Protein AF-A0A7S2V3N2-F1 (afdb_monomer)

Radius of gyration: 35.24 Å; Cα contacts (8 Å, |Δi|>4): 39; chains: 1; bounding box: 103×54×76 Å

Solvent-accessible surface area (backbone atoms only — not comparable to full-atom values): 9174 Å² total; per-residue (Å²): 133,93,78,93,72,85,86,79,82,86,85,88,82,82,86,80,68,91,71,75,72,84,74,74,82,79,69,74,92,69,84,70,68,70,70,63,56,54,58,57,51,40,51,52,29,48,52,48,19,52,49,29,26,74,74,62,32,74,87,28,71,65,13,47,55,30,42,52,52,28,51,53,51,55,55,73,69,56,63,62,91,75,53,73,58,74,83,75,65,60,81,56,70,64,66,54,49,53,51,52,51,53,52,50,54,51,52,49,54,54,57,63,72,53,47,61,67,60,54,50,50,54,52,53,50,51,54,50,51,52,53,51,50,54,53,48,54,53,49,55,52,53,51,52,61,62,73,77,111

Structure (mmCIF, N/CA/C/O backbone):
data_AF-A0A7S2V3N2-F1
#
_entry.id   AF-A0A7S2V3N2-F1
#
loop_
_atom_site.group_PDB
_atom_site.id
_atom_site.type_symbol
_atom_site.label_atom_id
_atom_site.label_alt_id
_atom_site.label_comp_id
_atom_site.label_asym_id
_atom_site.label_entity_id
_atom_site.label_seq_id
_atom_site.pdbx_PDB_ins_code
_atom_site.Cartn_x
_atom_site.Cartn_y
_atom_site.Cartn_z
_atom_site.occupancy
_atom_site.B_iso_or_equiv
_atom_site.auth_seq_id
_atom_site.auth_comp_id
_atom_site.auth_asym_id
_atom_site.auth_atom_id
_atom_site.pdbx_PDB_model_num
ATOM 1 N N . MET A 1 1 ? 70.187 37.468 21.188 1.00 43.81 1 MET A N 1
ATOM 2 C CA . MET A 1 1 ? 69.77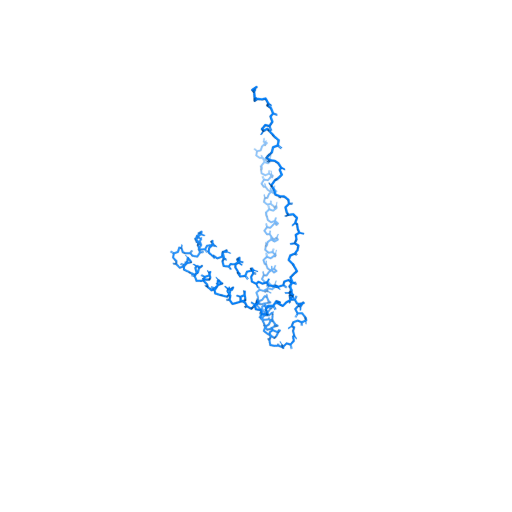9 36.050 21.111 1.00 43.81 1 MET A CA 1
ATOM 3 C C . MET A 1 1 ? 68.259 35.983 21.045 1.00 43.81 1 MET A C 1
ATOM 5 O O . MET A 1 1 ? 67.597 36.407 21.978 1.00 43.81 1 MET A O 1
ATOM 9 N N . VAL A 1 2 ? 67.767 35.577 19.869 1.00 53.38 2 VAL A N 1
ATOM 10 C CA . VAL A 1 2 ? 66.460 34.978 19.529 1.00 53.38 2 VAL A CA 1
ATOM 11 C C . VAL A 1 2 ? 65.234 35.494 20.299 1.00 53.38 2 VAL A C 1
ATOM 13 O O . VAL A 1 2 ? 64.752 34.866 21.233 1.00 53.38 2 VAL A O 1
ATOM 16 N N . SER A 1 3 ? 64.694 36.631 19.854 1.00 45.16 3 SER A N 1
ATOM 17 C CA . SER A 1 3 ? 63.414 37.171 20.320 1.00 45.16 3 SER A CA 1
ATOM 18 C C . SER A 1 3 ? 62.437 37.268 19.142 1.00 45.16 3 SER A C 1
ATOM 20 O O . SER A 1 3 ? 62.705 37.962 18.167 1.00 45.16 3 SER A O 1
ATOM 22 N N . ARG A 1 4 ? 61.300 36.568 19.260 1.00 55.19 4 ARG A N 1
ATOM 23 C CA . ARG A 1 4 ? 59.975 36.967 18.734 1.00 55.19 4 ARG A CA 1
ATOM 24 C C . ARG A 1 4 ? 59.707 37.027 17.215 1.00 55.19 4 ARG A C 1
ATOM 26 O O . ARG A 1 4 ? 58.761 37.697 16.824 1.00 55.19 4 ARG A O 1
ATOM 33 N N . VAL A 1 5 ? 60.420 36.288 16.360 1.00 51.47 5 VAL A N 1
ATOM 34 C CA . VAL A 1 5 ? 60.139 36.294 1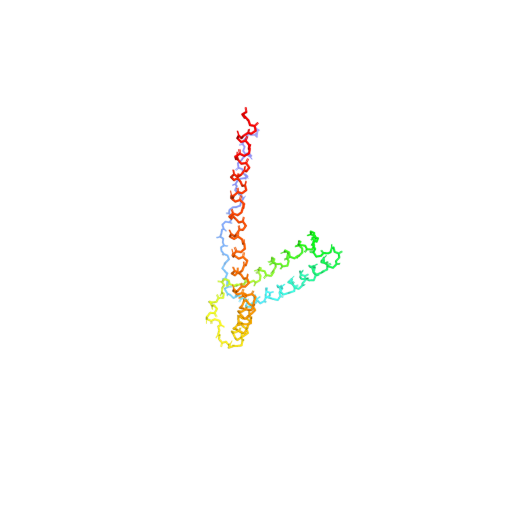4.895 1.00 51.47 5 VAL A CA 1
ATOM 35 C C . VAL A 1 5 ? 59.447 35.018 14.372 1.00 51.47 5 VAL A C 1
ATOM 37 O O . VAL A 1 5 ? 58.970 34.990 13.245 1.00 51.47 5 VAL A O 1
ATOM 40 N N . ILE A 1 6 ? 59.285 33.970 15.186 1.00 54.25 6 ILE A N 1
ATOM 41 C CA . ILE A 1 6 ? 58.818 32.654 14.688 1.00 54.25 6 ILE A CA 1
ATOM 42 C C . ILE A 1 6 ? 57.277 32.489 14.706 1.00 54.25 6 ILE A C 1
ATOM 44 O O . ILE A 1 6 ? 56.761 31.482 14.241 1.00 54.25 6 ILE A O 1
ATOM 48 N N . ILE A 1 7 ? 56.499 33.475 15.170 1.00 55.62 7 ILE A N 1
ATOM 49 C CA . ILE A 1 7 ? 55.031 33.318 15.317 1.00 55.62 7 ILE A CA 1
ATOM 50 C C . ILE A 1 7 ? 54.218 33.816 14.095 1.00 55.62 7 ILE A C 1
ATOM 52 O O . ILE A 1 7 ? 53.001 33.699 14.082 1.00 55.62 7 ILE A O 1
ATOM 56 N N . LEU A 1 8 ? 54.836 34.310 13.014 1.00 52.03 8 LEU A N 1
ATOM 57 C CA . LEU A 1 8 ? 54.084 34.942 11.906 1.00 52.03 8 LEU A CA 1
ATOM 58 C C . LEU A 1 8 ? 54.290 34.329 10.511 1.00 52.03 8 LEU A C 1
ATOM 60 O O . LEU A 1 8 ? 54.055 35.000 9.512 1.00 52.03 8 LEU A O 1
ATOM 64 N N . PHE A 1 9 ? 54.679 33.055 10.413 1.00 50.50 9 PHE A N 1
ATOM 65 C CA . PHE A 1 9 ? 54.873 32.380 9.115 1.00 50.50 9 PHE A CA 1
ATOM 66 C C . PHE A 1 9 ? 54.070 31.080 8.939 1.00 50.50 9 PHE A C 1
ATOM 68 O O . PHE A 1 9 ? 54.478 30.188 8.204 1.00 50.50 9 PHE A O 1
ATOM 75 N N . SER A 1 10 ? 52.908 30.963 9.587 1.00 54.00 10 SER A N 1
ATOM 76 C CA . SER A 1 10 ? 52.023 29.789 9.463 1.00 54.00 10 SER A CA 1
ATOM 77 C C . SER A 1 10 ? 50.598 30.101 8.980 1.00 54.00 10 SER A C 1
ATOM 79 O O . SER A 1 10 ? 49.725 29.247 9.083 1.00 54.00 10 SER A O 1
ATOM 81 N N . LEU A 1 11 ? 50.348 31.284 8.400 1.00 57.28 11 LEU A N 1
ATOM 82 C CA . LEU A 1 11 ? 49.008 31.696 7.932 1.00 57.28 11 LEU A CA 1
ATOM 83 C C . LEU A 1 11 ? 48.906 32.077 6.440 1.00 57.28 11 LEU A C 1
ATOM 85 O O . LEU A 1 11 ? 47.889 32.618 6.023 1.00 57.28 11 LEU A O 1
ATOM 89 N N . LEU A 1 12 ? 49.901 31.757 5.601 1.00 56.12 12 LEU A N 1
ATOM 90 C CA . LEU A 1 12 ? 49.797 31.920 4.137 1.00 56.12 12 LEU A CA 1
ATOM 91 C C . LEU A 1 12 ? 50.209 30.652 3.375 1.00 56.12 12 LEU A C 1
ATOM 93 O O . LEU A 1 12 ? 51.177 30.625 2.624 1.00 56.12 12 LEU A O 1
ATOM 97 N N . SER A 1 13 ? 49.445 29.585 3.571 1.00 58.66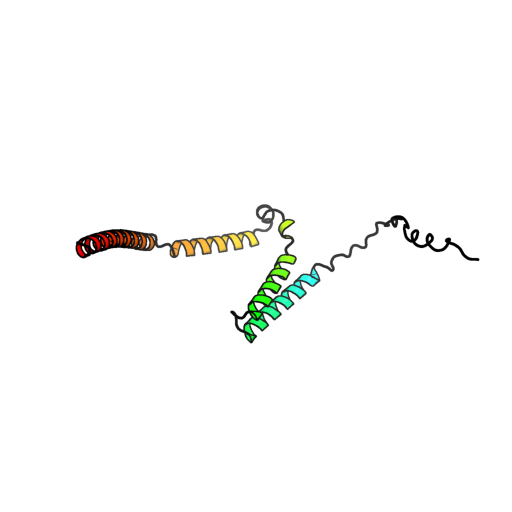 13 SER A N 1
ATOM 98 C CA . SER A 1 13 ? 49.421 28.395 2.716 1.00 58.66 13 SER A CA 1
ATOM 99 C C . SER A 1 13 ? 48.033 27.791 2.941 1.00 58.66 13 SER A C 1
ATOM 101 O O . SER A 1 13 ? 47.766 27.308 4.028 1.00 58.66 13 SER A O 1
ATOM 103 N N . THR A 1 14 ? 47.023 27.928 2.086 1.00 58.00 14 THR A N 1
ATOM 104 C CA . THR A 1 14 ? 46.986 27.872 0.627 1.00 58.00 14 THR A CA 1
ATOM 105 C C . THR A 1 14 ? 45.764 28.647 0.108 1.00 58.00 14 THR A C 1
ATOM 107 O O . THR A 1 14 ? 44.644 28.151 0.171 1.00 58.00 14 THR A O 1
ATOM 110 N N . CYS A 1 15 ? 45.967 29.824 -0.483 1.00 48.41 15 CYS A N 1
ATOM 111 C CA . CYS A 1 15 ? 45.021 30.402 -1.443 1.00 48.41 15 CYS A CA 1
ATOM 112 C C . CYS A 1 15 ? 45.694 30.410 -2.817 1.00 48.41 15 CYS A C 1
ATOM 114 O O . CYS A 1 15 ? 46.147 31.441 -3.302 1.00 48.41 15 CYS A O 1
ATOM 116 N N . LYS A 1 16 ? 45.789 29.231 -3.440 1.00 54.59 16 LYS A N 1
ATOM 117 C CA . LYS A 1 16 ? 45.721 29.143 -4.902 1.00 54.59 16 LYS A CA 1
ATOM 118 C C . LYS A 1 16 ? 44.230 29.007 -5.192 1.00 54.59 16 LYS A C 1
ATOM 120 O O . LYS A 1 16 ? 43.657 27.943 -5.017 1.00 54.59 16 LYS A O 1
ATOM 125 N N . ALA A 1 17 ? 43.527 30.131 -5.252 1.00 54.62 17 ALA A N 1
ATOM 126 C CA . ALA A 1 17 ? 43.238 30.769 -6.527 1.00 54.62 17 ALA A CA 1
ATOM 127 C C . ALA A 1 17 ? 42.632 29.740 -7.484 1.00 54.62 17 ALA A C 1
ATOM 129 O O . ALA A 1 17 ? 43.330 28.935 -8.095 1.00 54.62 17 ALA A O 1
ATOM 130 N N . PHE A 1 18 ? 41.307 29.798 -7.520 1.00 58.84 18 PHE A N 1
ATOM 131 C CA . PHE A 1 18 ? 40.394 29.363 -8.563 1.00 58.84 18 PHE A CA 1
ATOM 132 C C . PHE A 1 18 ? 40.996 29.634 -9.959 1.00 58.84 18 PHE A C 1
ATOM 134 O O . PHE A 1 18 ? 40.723 30.645 -10.597 1.00 58.84 18 PHE A O 1
ATOM 141 N N . LEU A 1 19 ? 41.875 28.755 -10.428 1.00 52.91 19 LEU A N 1
ATOM 142 C CA . LEU A 1 19 ? 42.188 28.626 -11.841 1.00 52.91 19 LEU A CA 1
ATOM 143 C C . LEU A 1 19 ? 41.188 27.606 -12.353 1.00 52.91 19 LEU A C 1
ATOM 145 O O . LEU A 1 19 ? 41.341 26.406 -12.131 1.00 52.91 19 LEU A O 1
ATOM 149 N N . ALA A 1 20 ? 40.117 28.113 -12.960 1.00 57.47 20 ALA A N 1
ATOM 150 C CA . ALA A 1 20 ? 39.221 27.296 -13.752 1.00 57.47 20 ALA A CA 1
ATOM 151 C C . ALA A 1 20 ? 40.081 26.480 -14.731 1.00 57.47 20 ALA A C 1
ATOM 153 O O . ALA A 1 20 ? 40.825 27.087 -15.509 1.00 57.47 20 ALA A O 1
ATOM 154 N N . PRO A 1 21 ? 40.026 25.137 -14.726 1.00 55.91 21 PRO A N 1
ATOM 155 C CA . PRO A 1 21 ? 40.474 24.431 -15.905 1.00 55.91 21 PRO A CA 1
ATOM 156 C C . PRO A 1 21 ? 39.569 24.915 -17.036 1.00 55.91 21 PRO A C 1
ATOM 158 O O . PRO A 1 21 ? 38.347 24.968 -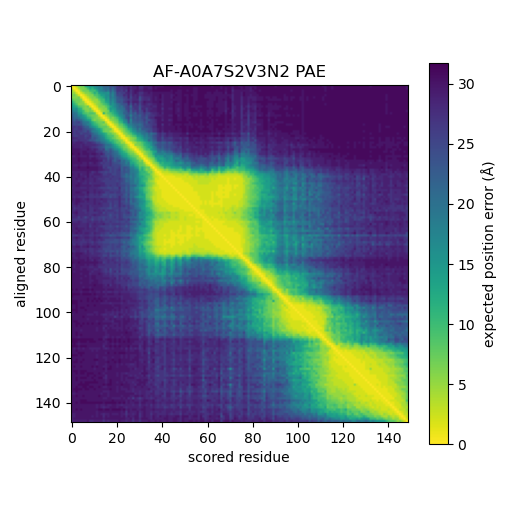16.893 1.00 55.91 21 PRO A O 1
ATOM 161 N N . HIS A 1 22 ? 40.162 25.332 -18.147 1.00 55.59 22 HIS A N 1
ATOM 162 C CA . HIS A 1 22 ? 39.439 25.478 -19.398 1.00 55.59 22 HIS A CA 1
ATOM 163 C C . HIS A 1 22 ? 38.906 24.081 -19.729 1.00 55.59 22 HIS A C 1
ATOM 165 O O . HIS A 1 22 ? 39.640 23.227 -20.220 1.00 55.59 22 HIS A O 1
ATOM 171 N N . ILE A 1 23 ? 37.666 23.811 -19.323 1.00 57.03 23 ILE A N 1
ATOM 172 C CA . ILE A 1 23 ? 36.968 22.568 -19.617 1.00 57.03 23 ILE A CA 1
ATOM 173 C C . ILE A 1 23 ? 36.669 22.629 -21.109 1.00 57.03 23 ILE A C 1
ATOM 175 O O . ILE A 1 23 ? 35.718 23.269 -21.555 1.00 57.03 23 ILE A O 1
ATOM 179 N N . ASP A 1 24 ? 37.556 22.016 -21.881 1.00 48.56 24 ASP A N 1
ATOM 180 C CA . ASP A 1 24 ? 37.356 21.737 -23.290 1.00 48.56 24 ASP A CA 1
ATOM 181 C C . ASP A 1 24 ? 36.140 20.801 -23.390 1.00 48.56 24 ASP A C 1
ATOM 183 O O . ASP A 1 24 ? 36.165 19.657 -22.936 1.00 48.56 24 ASP A O 1
ATOM 187 N N . TRP A 1 25 ? 35.018 21.326 -23.884 1.00 55.50 25 TRP A N 1
ATOM 188 C CA . TRP A 1 25 ? 33.676 20.737 -23.781 1.00 55.50 25 TRP A CA 1
ATOM 189 C C . TRP A 1 25 ? 33.454 19.473 -24.628 1.00 55.50 25 TRP A C 1
ATOM 191 O O . TRP A 1 25 ? 32.314 19.078 -24.875 1.00 55.50 25 TRP A O 1
ATOM 201 N N . LYS A 1 26 ? 34.508 18.771 -25.052 1.00 54.25 26 LYS A N 1
ATOM 202 C CA . LYS A 1 26 ? 34.370 17.433 -25.639 1.00 54.25 26 LYS A CA 1
ATOM 203 C C . LYS A 1 26 ? 34.104 16.407 -24.538 1.00 54.25 26 LYS A C 1
ATOM 205 O O . LYS A 1 26 ? 34.927 15.546 -24.248 1.00 54.25 26 LYS A O 1
ATOM 210 N N . ILE A 1 27 ? 32.921 16.505 -23.940 1.00 58.69 27 ILE A N 1
ATOM 211 C CA . ILE A 1 27 ? 32.346 15.485 -23.071 1.00 58.69 27 ILE A CA 1
ATOM 212 C C . ILE A 1 27 ? 32.167 14.228 -23.938 1.00 58.69 27 ILE A C 1
ATOM 214 O O . ILE A 1 27 ? 31.406 14.276 -24.913 1.00 58.69 27 ILE A O 1
ATOM 218 N N . PRO A 1 28 ? 32.843 13.101 -23.649 1.00 55.41 28 PRO A N 1
ATOM 219 C CA . PRO A 1 28 ? 32.491 11.846 -24.288 1.00 55.41 28 PRO A CA 1
ATOM 220 C C . PRO A 1 28 ? 31.047 11.526 -23.891 1.00 55.41 28 PRO A C 1
ATOM 222 O O . PRO A 1 28 ? 30.722 11.420 -22.709 1.00 55.41 28 PRO A O 1
ATOM 225 N N . ARG A 1 29 ? 30.157 11.415 -24.885 1.00 55.94 29 ARG A N 1
ATOM 226 C CA . ARG A 1 29 ? 28.799 10.896 -24.691 1.00 55.94 29 ARG A CA 1
ATOM 227 C C . ARG A 1 29 ? 28.922 9.483 -24.127 1.00 55.94 29 ARG A C 1
ATOM 229 O O . ARG A 1 29 ? 29.191 8.544 -24.867 1.00 55.94 29 ARG A O 1
ATOM 236 N N . GLY A 1 30 ? 28.780 9.360 -22.815 1.00 55.03 30 GLY A N 1
ATOM 237 C CA . GLY A 1 30 ? 29.038 8.108 -22.119 1.00 55.03 30 GLY A CA 1
ATOM 238 C C . GLY A 1 30 ? 28.579 8.106 -20.668 1.00 55.03 30 GLY A C 1
ATOM 239 O O . GLY A 1 30 ? 29.219 7.467 -19.849 1.00 55.03 30 GLY A O 1
ATOM 240 N N . CYS A 1 31 ? 27.472 8.775 -20.339 1.00 51.06 31 CYS A N 1
ATOM 241 C CA . CYS A 1 31 ? 26.734 8.495 -19.101 1.00 51.06 31 CYS A CA 1
ATOM 242 C C . CYS A 1 31 ? 25.464 7.694 -19.411 1.00 51.06 31 CYS A C 1
ATOM 244 O O . CYS A 1 31 ? 24.364 8.063 -19.022 1.00 51.06 31 CYS A O 1
ATOM 246 N N . SER A 1 32 ? 25.618 6.574 -20.119 1.00 50.41 32 SER A N 1
ATOM 247 C CA . SER A 1 32 ? 24.594 5.518 -20.156 1.00 50.41 32 SER A CA 1
ATOM 248 C C . SER A 1 32 ? 24.796 4.492 -19.029 1.00 50.41 32 SER A C 1
ATOM 250 O O . SER A 1 32 ? 23.993 3.579 -18.876 1.00 50.41 32 SER A O 1
ATOM 252 N N . PHE A 1 33 ? 25.858 4.638 -18.225 1.00 50.38 33 PHE A N 1
ATOM 253 C CA . PHE A 1 33 ? 26.276 3.648 -17.225 1.0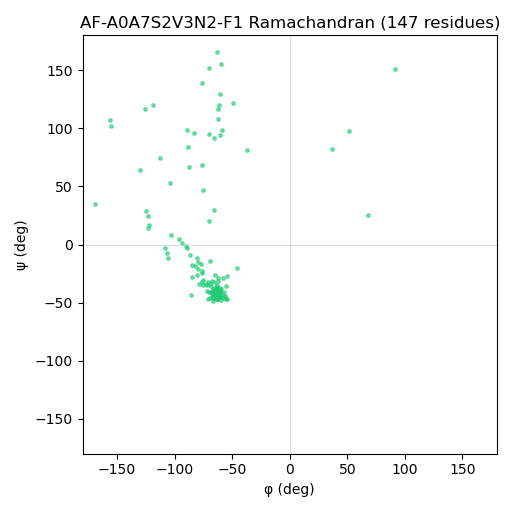0 50.38 33 PHE A CA 1
ATOM 254 C C . PHE A 1 33 ? 25.426 3.648 -15.942 1.00 50.38 33 PHE A C 1
ATOM 256 O O . PHE A 1 33 ? 25.437 2.675 -15.199 1.00 50.38 33 PHE A O 1
ATOM 263 N N . LEU A 1 34 ? 24.656 4.710 -15.687 1.00 52.50 34 LEU A N 1
ATOM 264 C CA . LEU A 1 34 ? 23.851 4.834 -14.464 1.00 52.50 34 LEU A CA 1
ATOM 265 C C . LEU A 1 34 ? 22.481 4.145 -14.558 1.00 52.50 34 LEU A C 1
ATOM 267 O O . LEU A 1 34 ? 21.867 3.877 -13.534 1.00 52.50 34 LEU A O 1
ATOM 271 N N . LYS A 1 35 ? 21.992 3.833 -15.767 1.00 51.62 35 LYS A N 1
ATOM 272 C CA . LYS A 1 35 ? 20.650 3.250 -15.946 1.00 51.62 35 LYS A CA 1
ATOM 273 C C . LYS A 1 35 ? 20.628 1.725 -15.791 1.00 51.62 35 LYS A C 1
ATOM 275 O O . LYS A 1 35 ? 19.611 1.177 -15.392 1.00 51.62 35 LYS A O 1
ATOM 280 N N . ALA A 1 36 ? 21.744 1.052 -16.079 1.00 49.50 36 ALA A N 1
ATOM 281 C CA . ALA A 1 36 ? 21.855 -0.402 -15.939 1.00 49.50 36 ALA A CA 1
ATOM 282 C C . ALA A 1 36 ? 22.011 -0.845 -14.470 1.00 49.50 36 ALA A C 1
ATOM 284 O O . ALA A 1 36 ? 21.477 -1.876 -14.086 1.00 49.50 36 ALA A O 1
ATOM 285 N N . HIS A 1 37 ? 22.667 -0.033 -13.634 1.00 55.75 37 HIS A N 1
ATOM 286 C CA . HIS A 1 37 ? 23.041 -0.419 -12.268 1.00 55.75 37 HIS A CA 1
ATOM 287 C C . HIS A 1 37 ? 21.874 -0.409 -11.259 1.00 55.75 37 HIS A C 1
ATOM 289 O O . HIS A 1 37 ? 21.946 -1.084 -10.232 1.00 55.75 37 HIS A O 1
ATOM 295 N N . ASN A 1 38 ? 20.804 0.344 -11.542 1.00 64.75 38 ASN A N 1
ATOM 296 C CA . ASN A 1 38 ? 19.636 0.431 -10.658 1.00 64.75 38 ASN A CA 1
ATOM 297 C C . ASN A 1 38 ? 18.759 -0.823 -10.724 1.00 64.75 38 ASN A C 1
ATOM 299 O O . ASN A 1 38 ? 18.223 -1.230 -9.701 1.00 64.75 38 ASN A O 1
ATOM 303 N N . ASN A 1 39 ? 18.639 -1.455 -11.896 1.00 74.38 39 ASN A N 1
ATOM 304 C CA . ASN A 1 39 ? 17.836 -2.672 -12.041 1.00 74.38 39 ASN A CA 1
ATOM 305 C C . ASN A 1 39 ? 18.479 -3.848 -11.293 1.00 74.38 39 ASN A C 1
ATOM 307 O O . ASN A 1 39 ? 17.785 -4.579 -10.594 1.00 74.38 39 ASN A O 1
ATOM 311 N N . ASP A 1 40 ? 19.806 -3.976 -11.368 1.00 84.81 40 ASP A N 1
ATOM 312 C CA . ASP A 1 40 ? 20.547 -5.014 -10.644 1.00 84.81 40 ASP A CA 1
ATOM 313 C C . ASP A 1 40 ? 20.462 -4.811 -9.122 1.00 84.81 40 ASP A C 1
ATOM 315 O O . ASP A 1 40 ? 20.285 -5.766 -8.367 1.00 84.81 40 ASP A O 1
ATOM 319 N N . ALA A 1 41 ? 20.540 -3.557 -8.661 1.00 85.56 41 ALA A N 1
ATOM 320 C CA . ALA A 1 41 ? 20.376 -3.215 -7.249 1.00 85.56 41 ALA A CA 1
ATOM 321 C C . ALA A 1 41 ? 18.944 -3.471 -6.748 1.00 85.56 41 ALA A C 1
ATOM 323 O O . ALA A 1 41 ? 18.763 -3.951 -5.629 1.00 85.56 41 ALA A O 1
ATOM 324 N N . LEU A 1 42 ? 17.937 -3.188 -7.578 1.00 89.69 42 LEU A N 1
ATOM 325 C CA . LEU A 1 42 ? 16.530 -3.419 -7.262 1.00 89.69 42 LEU A CA 1
ATOM 326 C C . LEU A 1 42 ? 16.213 -4.914 -7.139 1.00 89.69 42 LEU A C 1
ATOM 328 O O . LEU A 1 42 ? 15.585 -5.331 -6.167 1.00 89.69 42 LEU A O 1
ATOM 332 N N . GLU A 1 43 ? 16.681 -5.730 -8.086 1.00 91.56 43 GLU A N 1
ATOM 333 C CA . GLU A 1 43 ? 16.494 -7.184 -8.036 1.00 91.56 43 GLU A CA 1
ATOM 334 C C . GLU A 1 43 ? 17.236 -7.804 -6.845 1.00 91.56 43 GLU A C 1
ATOM 336 O O . GLU A 1 43 ? 16.664 -8.623 -6.124 1.00 91.56 43 GLU A O 1
ATOM 341 N N . ALA A 1 44 ? 18.459 -7.351 -6.552 1.00 92.12 44 ALA A N 1
ATOM 342 C CA . ALA A 1 44 ? 19.197 -7.797 -5.371 1.00 92.12 44 ALA A CA 1
ATOM 343 C C . ALA A 1 44 ? 18.468 -7.455 -4.056 1.00 92.12 44 ALA A C 1
ATOM 345 O O . ALA A 1 44 ? 18.403 -8.292 -3.150 1.00 92.12 44 ALA A O 1
ATOM 346 N N . ALA A 1 45 ? 17.887 -6.255 -3.953 1.00 92.88 45 ALA A N 1
ATOM 347 C CA . ALA A 1 45 ? 17.095 -5.844 -2.795 1.00 92.88 45 ALA A CA 1
ATOM 348 C C . ALA A 1 45 ? 15.797 -6.661 -2.664 1.00 92.88 45 ALA A C 1
ATOM 350 O O . ALA A 1 45 ? 15.447 -7.107 -1.571 1.00 92.88 45 ALA A O 1
ATOM 351 N N . ARG A 1 46 ? 15.124 -6.952 -3.786 1.00 95.31 46 ARG A N 1
ATOM 352 C CA . ARG A 1 46 ? 13.932 -7.811 -3.815 1.00 95.31 46 ARG A CA 1
ATOM 353 C C . ARG A 1 46 ? 14.243 -9.226 -3.330 1.00 95.31 46 ARG A C 1
ATOM 355 O O . ARG A 1 46 ? 13.499 -9.788 -2.527 1.00 95.31 46 ARG A O 1
ATOM 362 N N . GLU A 1 47 ? 15.345 -9.814 -3.789 1.00 96.69 47 GLU A N 1
ATOM 363 C CA . GLU A 1 47 ? 15.777 -11.138 -3.335 1.00 96.69 47 GLU A CA 1
ATOM 364 C C . GLU A 1 47 ? 16.121 -11.161 -1.842 1.00 96.69 47 GLU A C 1
ATOM 366 O O . GLU A 1 47 ? 15.802 -12.137 -1.156 1.00 96.69 47 GLU A O 1
ATOM 371 N N . ALA A 1 48 ? 16.750 -10.103 -1.323 1.00 94.00 48 ALA A N 1
ATOM 372 C CA . ALA A 1 48 ? 17.046 -9.970 0.101 1.00 94.00 48 ALA A CA 1
ATOM 373 C C . ALA A 1 48 ? 15.759 -9.923 0.944 1.00 94.00 48 ALA A C 1
ATOM 375 O O . ALA A 1 48 ? 15.631 -10.694 1.901 1.00 94.00 48 ALA A O 1
ATOM 376 N N . ALA A 1 49 ? 14.768 -9.130 0.526 1.00 94.56 49 ALA A N 1
ATOM 377 C CA . ALA A 1 49 ? 13.468 -9.035 1.186 1.00 94.56 49 ALA A CA 1
ATOM 378 C C . ALA A 1 49 ? 12.695 -10.364 1.171 1.00 94.56 49 ALA A C 1
ATOM 380 O O . ALA A 1 49 ? 12.176 -10.808 2.203 1.00 94.56 49 ALA A O 1
ATOM 381 N N . LEU A 1 50 ? 12.682 -11.067 0.032 1.00 96.94 50 LEU A N 1
ATOM 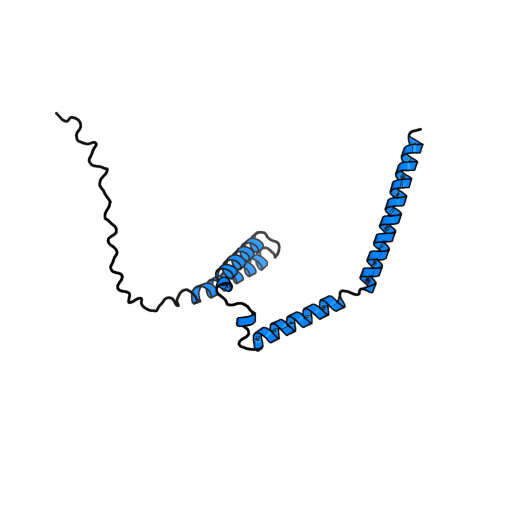382 C CA . LEU A 1 50 ? 12.065 -12.394 -0.084 1.00 96.94 50 LEU A CA 1
ATOM 383 C C . LEU A 1 50 ? 12.764 -13.428 0.803 1.00 96.94 50 LEU A C 1
ATOM 385 O O . LEU A 1 50 ? 12.105 -14.214 1.487 1.00 96.94 50 LEU A O 1
ATOM 389 N N . ARG A 1 51 ? 14.099 -13.411 0.846 1.00 97.31 51 ARG A N 1
ATOM 390 C CA . ARG A 1 51 ? 14.885 -14.316 1.691 1.00 97.31 51 ARG A CA 1
ATOM 391 C C . ARG A 1 51 ? 14.641 -14.051 3.172 1.00 97.31 51 ARG A C 1
ATOM 393 O O . ARG A 1 51 ? 14.455 -15.002 3.931 1.00 97.31 51 ARG A O 1
ATOM 400 N N . ALA A 1 52 ? 14.604 -12.787 3.590 1.00 95.62 52 ALA A N 1
ATOM 401 C CA . ALA A 1 52 ? 14.311 -12.417 4.970 1.00 95.62 52 ALA A CA 1
ATOM 402 C C . ALA A 1 52 ? 12.878 -12.798 5.365 1.00 95.62 52 ALA A C 1
ATOM 404 O O . ALA A 1 52 ? 12.665 -13.357 6.439 1.00 95.62 52 ALA A O 1
ATOM 405 N N . THR A 1 53 ? 11.918 -12.607 4.460 1.00 96.81 53 THR A N 1
ATOM 406 C CA . THR A 1 53 ? 10.526 -13.045 4.631 1.00 96.81 53 THR A CA 1
ATOM 407 C C . THR A 1 53 ? 10.427 -14.559 4.822 1.00 96.81 53 THR A C 1
ATOM 409 O O . THR A 1 53 ? 9.747 -15.018 5.739 1.00 96.81 53 THR A O 1
ATOM 412 N N . ALA A 1 54 ? 11.141 -15.339 4.006 1.00 96.75 54 ALA A N 1
ATOM 413 C CA . ALA A 1 54 ? 11.162 -16.797 4.106 1.00 96.75 54 ALA A CA 1
ATOM 414 C C . ALA A 1 54 ? 11.886 -17.304 5.367 1.00 96.75 54 ALA A C 1
ATOM 416 O O . ALA A 1 54 ? 11.488 -18.319 5.933 1.00 96.75 54 ALA A O 1
ATOM 417 N N . THR A 1 55 ? 12.936 -16.608 5.815 1.00 96.44 55 THR A N 1
ATOM 418 C CA . THR A 1 55 ? 13.792 -17.058 6.929 1.00 96.44 55 THR A CA 1
ATOM 419 C C . THR A 1 55 ? 13.241 -16.653 8.294 1.00 96.44 55 THR A C 1
ATOM 421 O O . THR A 1 55 ? 13.250 -17.448 9.229 1.00 96.44 55 THR A O 1
ATOM 424 N N . PHE A 1 56 ? 12.774 -15.411 8.422 1.00 95.19 56 PHE A N 1
ATOM 425 C CA . PHE A 1 56 ? 12.362 -14.822 9.698 1.00 95.19 56 PHE A CA 1
ATOM 426 C C . PHE A 1 56 ? 10.838 -14.705 9.834 1.00 95.19 56 PHE A C 1
ATOM 428 O O . PHE A 1 56 ? 10.334 -14.469 10.930 1.00 95.19 56 PHE A O 1
ATOM 435 N N . GLY A 1 57 ? 10.096 -14.902 8.741 1.00 92.44 57 GLY A N 1
ATOM 436 C CA . GLY A 1 57 ? 8.648 -14.750 8.674 1.00 92.44 57 GLY A CA 1
ATOM 437 C C . GLY A 1 57 ? 8.224 -13.339 8.263 1.00 92.44 57 GLY A C 1
ATOM 438 O O . GLY A 1 57 ? 8.902 -12.350 8.552 1.00 92.44 57 GLY A O 1
ATOM 439 N N . VAL A 1 58 ? 7.057 -13.253 7.619 1.00 92.88 58 VAL A N 1
ATOM 440 C CA . VAL A 1 58 ? 6.507 -12.033 6.990 1.00 92.88 58 VAL A CA 1
ATOM 441 C C . VAL A 1 58 ? 6.401 -10.849 7.955 1.00 92.88 58 VAL A C 1
ATOM 443 O O . VAL A 1 58 ? 6.630 -9.709 7.572 1.00 92.88 58 VAL A O 1
ATOM 446 N N . HIS A 1 59 ? 6.085 -11.102 9.225 1.00 93.25 59 HIS A N 1
ATOM 447 C CA . HIS A 1 59 ? 5.885 -10.042 10.219 1.00 93.25 59 HIS A CA 1
ATOM 448 C C . HIS A 1 59 ? 7.122 -9.742 11.076 1.00 93.25 59 HIS A C 1
ATOM 450 O O . HIS A 1 59 ? 7.036 -8.936 12.007 1.00 93.25 59 HIS A O 1
ATOM 456 N N . SER A 1 60 ? 8.262 -10.372 10.787 1.00 95.88 60 SER A N 1
ATOM 457 C CA . SER A 1 60 ? 9.502 -10.137 11.527 1.00 95.88 60 SER A CA 1
ATOM 458 C C . SER A 1 60 ? 10.080 -8.748 11.254 1.00 95.88 60 SER A C 1
ATOM 460 O O . SER A 1 60 ? 9.906 -8.182 10.177 1.00 95.88 60 SER A O 1
ATOM 462 N N . VAL A 1 61 ? 10.806 -8.204 12.234 1.00 96.75 61 VAL A N 1
ATOM 463 C CA . VAL A 1 61 ? 11.499 -6.910 12.093 1.00 96.75 61 VAL A CA 1
ATOM 464 C C . VAL A 1 61 ? 12.504 -6.953 10.940 1.00 96.75 61 VAL A C 1
ATOM 466 O O . VAL A 1 61 ? 12.595 -6.000 10.177 1.00 96.75 61 VAL A O 1
ATOM 469 N N . GLN A 1 62 ? 13.200 -8.081 10.774 1.00 91.06 62 GLN A N 1
ATOM 470 C CA . GLN A 1 62 ? 14.184 -8.245 9.709 1.00 91.06 62 GLN A CA 1
ATOM 471 C C . GLN A 1 62 ? 13.532 -8.246 8.323 1.00 91.06 62 GLN A C 1
ATOM 473 O O . GLN A 1 62 ? 14.041 -7.600 7.420 1.00 91.06 62 GLN A O 1
ATOM 478 N N . ALA A 1 63 ? 12.391 -8.924 8.152 1.00 94.75 63 ALA A N 1
ATOM 479 C CA . ALA A 1 63 ? 11.666 -8.883 6.884 1.00 94.75 63 ALA A CA 1
ATOM 480 C C . ALA A 1 63 ? 11.183 -7.463 6.563 1.00 94.75 63 ALA A C 1
ATOM 482 O O . ALA A 1 63 ? 11.335 -7.020 5.431 1.00 94.75 63 ALA A O 1
ATOM 483 N N . LYS A 1 64 ? 10.661 -6.732 7.557 1.00 96.38 64 LYS A N 1
ATOM 484 C CA . LYS A 1 64 ? 10.221 -5.339 7.375 1.00 96.38 64 LYS A CA 1
ATOM 485 C C . LYS A 1 64 ? 11.357 -4.429 6.917 1.00 96.38 64 LYS A C 1
ATOM 487 O O . LYS A 1 64 ? 11.185 -3.724 5.938 1.00 96.38 64 LYS A O 1
ATOM 492 N N . LEU A 1 65 ? 12.517 -4.506 7.569 1.00 97.06 65 LEU A N 1
ATOM 493 C CA . LEU A 1 65 ? 13.672 -3.670 7.234 1.00 97.06 65 LEU A CA 1
ATOM 494 C C . LEU A 1 65 ? 14.172 -3.901 5.796 1.00 97.06 65 LEU A C 1
ATOM 496 O O . LEU A 1 65 ? 14.551 -2.964 5.097 1.00 97.06 65 LEU A O 1
ATOM 500 N N . GLU A 1 66 ? 14.170 -5.152 5.340 1.00 96.44 66 GLU A N 1
ATOM 501 C CA . GLU A 1 66 ? 14.595 -5.486 3.975 1.00 96.44 66 GLU A CA 1
ATOM 502 C C . GLU A 1 66 ? 13.553 -5.045 2.933 1.00 96.44 66 GLU A C 1
ATOM 504 O O . GLU A 1 66 ? 13.923 -4.606 1.845 1.00 96.44 66 GLU A O 1
ATOM 509 N N . TRP A 1 67 ? 12.257 -5.092 3.268 1.00 96.25 67 TRP A N 1
ATOM 510 C CA . TRP 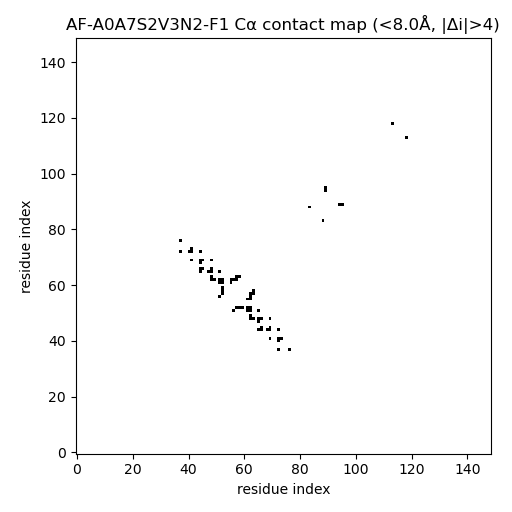A 1 67 ? 11.202 -4.514 2.427 1.00 96.25 67 TRP A CA 1
ATOM 511 C C . TRP A 1 67 ? 11.282 -2.985 2.360 1.00 96.25 67 TRP A C 1
ATOM 513 O O . TRP A 1 67 ? 11.188 -2.439 1.266 1.00 96.25 67 TRP A O 1
ATOM 523 N N . GLU A 1 68 ? 11.551 -2.306 3.477 1.00 95.44 68 GLU A N 1
ATOM 524 C CA . GLU A 1 68 ? 11.810 -0.857 3.508 1.00 95.44 68 GLU A CA 1
ATOM 525 C C . GLU A 1 68 ? 13.005 -0.497 2.607 1.00 95.44 68 GLU A C 1
ATOM 527 O O . GLU A 1 68 ? 12.929 0.412 1.786 1.00 95.44 68 GLU A O 1
ATOM 532 N N . THR A 1 69 ? 14.084 -1.282 2.671 1.00 94.00 69 THR A N 1
ATOM 533 C CA . THR A 1 69 ? 15.267 -1.086 1.815 1.00 94.00 69 THR A CA 1
ATOM 534 C C . THR A 1 69 ? 14.942 -1.275 0.328 1.00 94.00 69 THR A C 1
ATOM 536 O O . THR A 1 69 ? 15.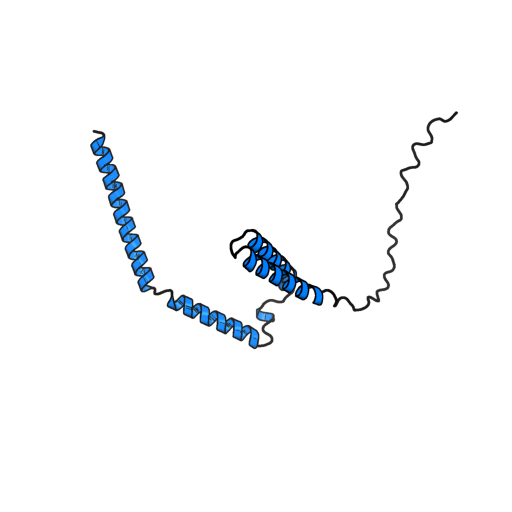434 -0.530 -0.523 1.00 94.00 69 THR A O 1
ATOM 539 N N . PHE A 1 70 ? 14.113 -2.267 -0.010 1.00 94.00 70 PHE A N 1
ATOM 540 C CA . PHE A 1 70 ? 13.632 -2.462 -1.377 1.00 94.00 70 PHE A CA 1
ATOM 541 C C . PHE A 1 70 ? 12.800 -1.267 -1.861 1.00 94.00 70 PHE A C 1
ATOM 543 O O . PHE A 1 70 ? 13.021 -0.793 -2.975 1.00 94.00 70 PHE A O 1
ATOM 550 N N . GLU A 1 71 ? 11.889 -0.755 -1.032 1.00 91.38 71 GLU A N 1
ATOM 551 C CA . GLU A 1 71 ? 11.055 0.409 -1.354 1.00 91.38 71 GLU A CA 1
ATOM 552 C C . GLU A 1 71 ? 11.890 1.685 -1.558 1.00 91.38 71 GLU A C 1
ATOM 554 O O . GLU A 1 71 ? 11.652 2.445 -2.504 1.00 91.38 71 GLU A O 1
ATOM 559 N N . ASP A 1 72 ? 12.927 1.890 -0.746 1.00 88.69 72 ASP A N 1
ATOM 560 C CA . ASP A 1 72 ? 13.863 3.008 -0.891 1.00 88.69 72 ASP A CA 1
ATOM 561 C C . ASP A 1 72 ? 14.620 2.949 -2.228 1.00 88.69 72 ASP A C 1
ATOM 563 O O . ASP A 1 72 ? 14.731 3.946 -2.946 1.00 88.69 72 ASP A O 1
ATOM 567 N N . ILE A 1 73 ? 15.110 1.768 -2.616 1.00 88.12 73 ILE A N 1
ATOM 568 C CA . ILE A 1 73 ? 15.823 1.584 -3.890 1.00 88.12 73 ILE A CA 1
ATOM 569 C C . ILE A 1 73 ? 14.859 1.709 -5.078 1.00 88.12 73 ILE A C 1
ATOM 571 O O . ILE A 1 73 ? 15.196 2.339 -6.086 1.00 88.12 73 ILE A O 1
ATOM 575 N N . ALA A 1 74 ? 13.651 1.154 -4.959 1.00 85.94 74 ALA A N 1
ATOM 576 C CA . ALA A 1 74 ? 12.609 1.245 -5.978 1.00 85.94 74 ALA A CA 1
ATOM 577 C C . ALA A 1 74 ? 12.206 2.702 -6.243 1.00 85.94 74 ALA A C 1
ATOM 579 O O . ALA A 1 74 ? 12.095 3.118 -7.399 1.00 85.94 74 ALA A O 1
ATOM 580 N N . SER A 1 75 ? 12.047 3.494 -5.181 1.00 81.31 75 SER A N 1
ATOM 581 C CA . SER A 1 75 ? 11.643 4.899 -5.269 1.00 81.31 75 SER A CA 1
ATOM 582 C C . SER A 1 75 ? 12.773 5.827 -5.736 1.00 81.31 75 SER A C 1
ATOM 584 O O . SER A 1 75 ? 12.517 6.796 -6.459 1.00 81.31 75 SER A O 1
ATOM 586 N N . ALA A 1 76 ? 14.033 5.510 -5.426 1.00 76.62 76 ALA A N 1
ATOM 587 C CA . ALA A 1 76 ? 15.194 6.269 -5.898 1.00 76.62 76 ALA A CA 1
ATOM 588 C C . ALA A 1 76 ? 15.379 6.212 -7.429 1.00 76.62 76 ALA A C 1
ATOM 590 O O . ALA A 1 76 ? 15.951 7.128 -8.024 1.00 76.62 76 ALA A O 1
ATOM 591 N N . GLY A 1 77 ? 14.889 5.154 -8.087 1.00 62.16 77 GLY A N 1
ATOM 592 C CA . GLY A 1 77 ? 14.935 4.992 -9.545 1.00 62.16 77 GLY A CA 1
ATOM 593 C C . GLY A 1 77 ? 13.852 5.761 -10.311 1.00 62.16 77 GLY A C 1
ATOM 594 O O . GLY A 1 77 ? 13.957 5.932 -11.531 1.00 62.16 77 GLY A O 1
ATOM 595 N N . THR A 1 78 ? 12.815 6.244 -9.624 1.00 59.16 78 THR A N 1
ATOM 596 C CA . THR A 1 78 ? 11.695 6.949 -10.252 1.00 59.16 78 THR A CA 1
ATOM 597 C C . THR A 1 78 ? 12.019 8.422 -10.484 1.00 59.16 78 THR A C 1
ATOM 599 O O . THR A 1 78 ? 11.752 9.296 -9.666 1.00 59.16 78 THR A O 1
ATOM 602 N N . PHE A 1 79 ? 12.474 8.727 -11.698 1.00 57.06 79 PHE A N 1
ATOM 603 C CA . PHE A 1 79 ? 12.450 10.064 -12.306 1.00 57.06 79 PHE A CA 1
ATOM 604 C C . PHE A 1 79 ? 11.012 10.575 -12.570 1.00 57.06 79 PHE A C 1
ATOM 606 O O . PHE A 1 79 ? 10.780 11.331 -13.515 1.00 57.06 79 PHE A O 1
ATOM 613 N N . ALA A 1 80 ? 10.029 10.164 -11.761 1.00 57.28 80 ALA A N 1
ATOM 614 C CA . ALA A 1 80 ? 8.612 10.479 -11.937 1.00 57.28 80 ALA A CA 1
ATOM 615 C C . ALA A 1 80 ? 8.356 11.995 -11.964 1.00 57.28 80 ALA A C 1
ATOM 617 O O . ALA A 1 80 ? 7.474 12.454 -12.676 1.00 57.28 80 ALA A O 1
ATOM 618 N N . ALA A 1 81 ? 9.196 12.783 -11.285 1.00 59.88 81 ALA A N 1
ATOM 619 C CA . ALA A 1 81 ? 9.151 14.246 -11.318 1.00 59.88 81 ALA A CA 1
ATOM 620 C C . ALA A 1 81 ? 9.559 14.883 -12.667 1.00 59.88 81 ALA A C 1
ATOM 622 O O . ALA A 1 81 ? 9.336 16.072 -12.869 1.00 59.88 81 ALA A O 1
ATOM 623 N N . THR A 1 82 ? 10.180 14.127 -13.578 1.00 60.47 82 THR A N 1
ATOM 624 C CA . THR A 1 82 ? 10.553 14.588 -14.933 1.00 60.47 82 THR A CA 1
ATOM 625 C C . THR A 1 82 ? 9.697 13.979 -16.037 1.00 60.47 82 THR A C 1
ATOM 627 O O . THR A 1 82 ? 9.882 14.321 -17.204 1.00 60.47 82 THR A O 1
ATOM 630 N N . LEU A 1 83 ? 8.779 13.073 -15.692 1.00 62.50 83 LEU A N 1
ATOM 631 C CA . LEU A 1 83 ? 7.818 12.569 -16.659 1.00 62.50 83 LEU A CA 1
ATOM 632 C C . LEU A 1 83 ? 6.731 13.633 -16.888 1.00 62.50 83 LEU A C 1
ATOM 634 O O . LEU A 1 83 ? 6.307 14.279 -15.926 1.00 62.50 83 LEU A O 1
ATOM 638 N N . PRO A 1 84 ? 6.292 13.844 -18.143 1.00 64.88 84 PRO A N 1
ATOM 639 C CA . PRO A 1 84 ? 5.148 14.705 -18.421 1.00 64.88 84 PRO A CA 1
ATOM 640 C C . PRO A 1 84 ? 3.883 14.114 -17.780 1.00 64.88 84 PRO A C 1
ATOM 642 O O . PRO A 1 84 ? 3.881 12.962 -17.343 1.00 64.88 84 PRO A O 1
ATOM 645 N N . ALA A 1 85 ? 2.808 14.889 -17.669 1.00 63.81 85 ALA A N 1
ATOM 646 C CA . ALA A 1 85 ? 1.580 14.399 -17.049 1.00 63.81 85 ALA A CA 1
ATOM 647 C C . ALA A 1 85 ? 1.018 13.161 -17.796 1.00 63.81 85 ALA A C 1
ATOM 649 O O . ALA A 1 85 ? 1.367 12.885 -18.945 1.00 63.81 85 ALA A O 1
ATOM 650 N N . LEU A 1 86 ? 0.235 12.329 -17.098 1.00 56.41 86 LEU A N 1
ATOM 651 C CA . LEU A 1 86 ? -0.194 11.007 -17.590 1.00 56.41 86 LEU A CA 1
ATOM 652 C C . LEU A 1 86 ? -1.045 11.096 -18.875 1.00 56.41 86 LEU A C 1
ATOM 654 O O . LEU A 1 86 ? -1.000 10.201 -19.715 1.00 56.41 86 LEU A O 1
ATOM 658 N N . ASP A 1 87 ? -1.759 12.207 -19.047 1.00 61.91 87 ASP A N 1
ATOM 659 C CA . ASP A 1 87 ? -2.491 12.593 -20.256 1.00 61.91 87 ASP A CA 1
ATOM 660 C C . ASP A 1 87 ? -1.572 12.805 -21.469 1.00 61.91 87 ASP A C 1
ATOM 662 O O . ASP A 1 87 ? -1.925 12.428 -22.585 1.00 61.91 87 ASP A O 1
ATOM 666 N N . GLU A 1 88 ? -0.362 13.321 -21.257 1.00 60.38 88 GLU A N 1
ATOM 667 C CA . GLU A 1 88 ? 0.649 13.491 -22.305 1.00 60.38 88 GLU A CA 1
ATOM 668 C C . GLU A 1 88 ? 1.454 12.211 -22.589 1.00 60.38 88 GLU A C 1
ATOM 670 O O . GLU A 1 88 ? 2.073 12.096 -23.646 1.00 60.38 88 GLU A O 1
ATOM 675 N N . GLN A 1 89 ? 1.456 11.231 -21.678 1.00 58.19 89 GLN A N 1
ATOM 676 C CA . GLN A 1 89 ? 2.153 9.946 -21.855 1.00 58.19 89 GLN A CA 1
ATOM 677 C C . GLN A 1 89 ? 1.315 8.885 -22.579 1.00 58.19 89 GLN A C 1
ATOM 679 O O . GLN A 1 89 ? 1.854 7.859 -22.999 1.00 58.19 89 GLN A O 1
ATOM 684 N N . CYS A 1 90 ? 0.023 9.137 -22.801 1.00 67.69 90 CYS A N 1
ATOM 685 C CA . CYS A 1 90 ? -0.881 8.235 -23.513 1.00 67.69 90 CYS A CA 1
ATOM 686 C C . CYS A 1 90 ? -0.663 8.254 -25.047 1.00 67.69 90 CYS A C 1
ATOM 688 O O . CYS A 1 90 ? -1.598 8.365 -25.835 1.00 67.69 90 CYS A O 1
ATOM 690 N N . PHE A 1 91 ? 0.592 8.162 -25.500 1.00 56.50 91 PHE A N 1
ATOM 691 C CA . PHE A 1 91 ? 0.965 8.148 -26.923 1.00 56.50 91 PHE A CA 1
ATOM 692 C C . PHE A 1 91 ? 0.766 6.778 -27.589 1.00 56.50 91 PHE A C 1
ATOM 694 O O . PHE A 1 91 ? 0.637 6.698 -28.811 1.00 56.50 91 PHE A O 1
ATOM 701 N N . SER A 1 92 ? 0.723 5.693 -26.810 1.00 57.44 92 SER A N 1
ATOM 702 C CA . SER A 1 92 ? 0.373 4.357 -27.295 1.00 57.44 92 SER A CA 1
ATOM 703 C C . SER A 1 92 ? -0.764 3.784 -26.457 1.00 57.44 92 SER A C 1
ATOM 705 O O . SER A 1 92 ? -0.591 3.530 -25.268 1.00 57.44 92 SER A O 1
ATOM 707 N N . HIS A 1 93 ? -1.903 3.555 -27.108 1.00 60.03 93 HIS A N 1
ATOM 708 C CA . HIS A 1 93 ? -3.181 3.106 -26.545 1.00 60.03 93 HIS A CA 1
ATOM 709 C C . HIS A 1 93 ? -3.128 1.933 -25.544 1.00 60.03 93 HIS A C 1
ATOM 711 O O . HIS A 1 93 ? -4.075 1.767 -24.787 1.00 60.03 93 HIS A O 1
ATOM 717 N N . LEU A 1 94 ? -2.068 1.117 -25.522 1.00 62.66 94 LEU A N 1
ATOM 718 C CA . LEU A 1 94 ? -2.038 -0.143 -24.775 1.00 62.66 94 LEU A CA 1
ATOM 719 C C . LEU A 1 94 ? -1.975 0.041 -23.244 1.00 62.66 94 LEU A C 1
ATOM 721 O O . LEU A 1 94 ? -2.758 -0.571 -22.530 1.00 62.66 94 LEU A O 1
ATOM 725 N N . GLN A 1 95 ? -1.104 0.918 -22.732 1.00 59.03 95 GLN A N 1
ATOM 726 C CA . GLN A 1 95 ? -0.965 1.133 -21.277 1.00 59.03 95 GLN A CA 1
ATOM 727 C C . GLN A 1 95 ? -2.170 1.864 -20.671 1.00 59.03 95 GLN A C 1
ATOM 729 O O . GLN A 1 95 ? -2.555 1.601 -19.535 1.00 59.03 95 GLN A O 1
ATOM 734 N N . CYS A 1 96 ? -2.805 2.746 -21.444 1.00 69.12 96 CYS A N 1
ATOM 735 C CA . CYS A 1 96 ? -4.040 3.402 -21.021 1.00 69.12 96 CYS A CA 1
ATOM 736 C C . CYS A 1 96 ? -5.225 2.427 -21.032 1.00 69.12 96 CYS A C 1
ATOM 738 O O . CYS A 1 96 ? -6.055 2.487 -20.134 1.00 69.12 96 CYS A O 1
ATOM 740 N N . GLN A 1 97 ? -5.268 1.481 -21.979 1.00 71.50 97 GLN A N 1
ATOM 741 C CA . GLN A 1 97 ? -6.289 0.426 -22.001 1.00 71.50 97 GLN A CA 1
ATOM 742 C C . GLN A 1 97 ? -6.194 -0.507 -20.792 1.00 71.50 97 GLN A C 1
ATOM 744 O O . GLN A 1 97 ? -7.224 -0.866 -20.231 1.00 71.50 97 GLN A O 1
ATOM 749 N N . GLU A 1 98 ? -4.985 -0.885 -20.370 1.00 77.88 98 GLU A N 1
ATOM 750 C CA . GLU A 1 98 ? -4.796 -1.708 -19.167 1.00 77.88 98 GLU A CA 1
ATOM 751 C C . GLU A 1 98 ? -5.257 -0.972 -17.904 1.00 77.88 98 GLU A C 1
ATOM 753 O O . GLU A 1 98 ? -5.951 -1.554 -17.071 1.00 77.88 98 GLU A O 1
ATOM 758 N N . TYR A 1 99 ? -4.932 0.319 -17.783 1.00 77.12 99 TYR A N 1
ATOM 759 C CA . TYR A 1 99 ? -5.396 1.144 -16.669 1.00 77.12 99 TYR A CA 1
ATOM 760 C C . TYR A 1 99 ? -6.922 1.313 -16.665 1.00 77.12 99 TYR A C 1
ATOM 762 O O . TYR A 1 99 ? -7.555 1.157 -15.622 1.00 77.12 99 TYR A O 1
ATOM 770 N N . GLU A 1 100 ? -7.526 1.594 -17.822 1.00 79.25 100 GLU A N 1
ATOM 771 C CA . GLU A 1 100 ? -8.981 1.705 -17.961 1.00 79.25 100 GLU A CA 1
ATOM 772 C C . GLU A 1 100 ? -9.683 0.384 -17.622 1.00 79.25 100 GLU A C 1
ATOM 774 O O . GLU A 1 100 ? -10.672 0.393 -16.889 1.00 79.25 100 GLU A O 1
ATOM 779 N N . ALA A 1 101 ? -9.150 -0.752 -18.083 1.00 84.38 101 ALA A N 1
ATOM 780 C CA . ALA A 1 101 ? -9.682 -2.075 -17.767 1.00 84.38 101 ALA A CA 1
ATOM 781 C C . ALA A 1 101 ? -9.590 -2.385 -16.264 1.00 84.38 101 ALA A C 1
ATOM 783 O O . ALA A 1 101 ? -10.587 -2.785 -15.664 1.00 84.38 101 ALA A O 1
ATOM 784 N N . ALA A 1 102 ? -8.435 -2.132 -15.641 1.00 84.12 102 ALA A N 1
ATOM 785 C CA . ALA A 1 102 ? -8.242 -2.334 -14.206 1.00 84.12 102 ALA A CA 1
ATOM 786 C C . ALA A 1 102 ? -9.129 -1.400 -13.360 1.00 84.12 102 ALA A C 1
ATOM 788 O O . ALA A 1 102 ? -9.668 -1.807 -12.331 1.00 84.12 102 ALA A O 1
ATOM 789 N N . SER A 1 103 ? -9.325 -0.148 -13.792 1.00 82.06 103 SER A N 1
ATOM 790 C CA . SER A 1 103 ? -10.220 0.793 -13.108 1.00 82.06 103 SER A CA 1
ATOM 791 C C . SER A 1 103 ? -11.688 0.384 -13.227 1.00 82.06 103 SER A C 1
ATOM 793 O O . SER A 1 103 ? -12.455 0.603 -12.288 1.00 82.06 103 SER A O 1
ATOM 795 N N . LEU A 1 104 ? -12.089 -0.188 -14.365 1.00 88.75 104 LEU A N 1
ATOM 796 C CA . LEU A 1 104 ? -13.445 -0.685 -14.570 1.00 88.75 104 LEU A CA 1
ATOM 797 C C . LEU A 1 104 ? -13.718 -1.885 -13.654 1.00 88.75 104 LEU A C 1
ATOM 799 O O . LEU A 1 104 ? -14.706 -1.875 -12.923 1.00 88.75 104 LEU A O 1
ATOM 803 N N . GLU A 1 105 ? -12.808 -2.861 -13.630 1.00 87.69 105 GLU A N 1
ATOM 804 C CA . GLU A 1 105 ? -12.892 -4.046 -12.767 1.00 87.69 105 GLU A CA 1
ATOM 805 C C . GLU A 1 105 ? -12.996 -3.659 -11.285 1.00 87.69 105 GLU A C 1
ATOM 807 O O . GLU A 1 105 ? -13.877 -4.133 -10.567 1.00 87.69 105 GLU A O 1
ATOM 812 N N . LEU A 1 106 ? -12.153 -2.727 -10.831 1.00 84.25 106 LEU A N 1
ATOM 813 C CA . LEU A 1 106 ? -12.201 -2.240 -9.455 1.00 84.25 106 LEU A CA 1
ATOM 814 C C . LEU A 1 106 ? -13.546 -1.575 -9.128 1.00 84.25 106 LEU A C 1
ATOM 816 O O . LEU A 1 106 ? -14.099 -1.793 -8.050 1.00 84.25 106 LEU A O 1
ATOM 820 N N . SER A 1 107 ? -14.084 -0.770 -10.049 1.00 80.81 107 SER A N 1
ATOM 821 C CA . SER A 1 107 ? -15.377 -0.109 -9.847 1.00 80.81 107 SER A CA 1
ATOM 822 C C . SER A 1 107 ? -16.540 -1.100 -9.767 1.00 80.81 107 SER A C 1
ATOM 824 O O . SER A 1 107 ? -17.483 -0.880 -9.009 1.00 80.81 107 SER A O 1
ATOM 826 N N . GLU A 1 108 ? -16.450 -2.215 -10.493 1.00 87.38 108 GLU A N 1
ATOM 827 C CA . GLU A 1 108 ? -17.439 -3.286 -10.451 1.00 87.38 108 GLU A CA 1
ATOM 828 C C . GLU A 1 108 ? -17.399 -4.030 -9.112 1.00 87.38 108 GLU A C 1
ATOM 830 O O . GLU A 1 108 ? -18.444 -4.212 -8.491 1.00 87.38 108 GLU A O 1
ATOM 835 N N . LEU A 1 109 ? -16.207 -4.384 -8.619 1.00 81.06 109 LEU A N 1
ATOM 836 C CA . LEU A 1 109 ? -16.047 -5.027 -7.310 1.00 81.06 109 LEU A CA 1
ATOM 837 C C . LEU A 1 109 ? -16.569 -4.142 -6.172 1.00 81.06 109 LEU A C 1
ATOM 839 O O . LEU A 1 109 ? -17.325 -4.608 -5.323 1.00 81.06 109 LEU A O 1
ATOM 843 N N . ILE A 1 110 ? -16.238 -2.847 -6.195 1.00 80.50 110 ILE A N 1
ATOM 844 C CA . ILE A 1 110 ? -16.747 -1.878 -5.215 1.00 80.50 110 ILE A CA 1
ATOM 845 C C . ILE A 1 110 ? -18.276 -1.756 -5.314 1.00 80.50 110 ILE A C 1
ATOM 847 O O . ILE A 1 110 ? -18.957 -1.674 -4.293 1.00 80.50 110 ILE A O 1
ATOM 851 N N . GLY A 1 111 ? -18.829 -1.769 -6.530 1.00 72.56 111 GLY A N 1
ATOM 852 C CA . GLY A 1 111 ? -20.274 -1.728 -6.760 1.00 72.56 111 GLY A CA 1
ATOM 853 C C . GLY A 1 111 ? -21.014 -2.985 -6.291 1.00 72.56 111 GLY A C 1
ATOM 854 O O . GLY A 1 111 ? -22.159 -2.884 -5.864 1.00 72.56 111 GLY A O 1
ATOM 855 N N . GLN A 1 112 ?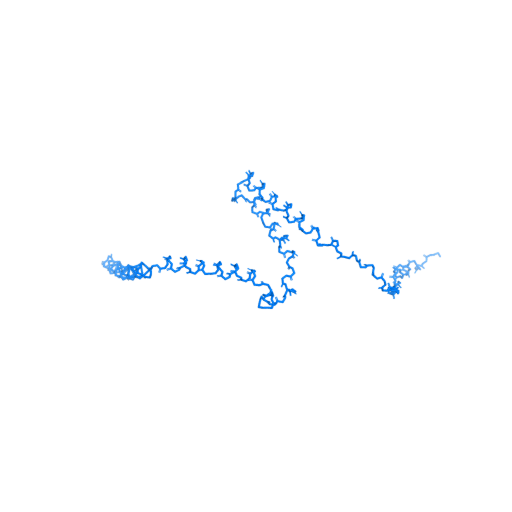 -20.370 -4.154 -6.337 1.00 72.56 112 GLN A N 1
ATOM 856 C CA . GLN A 1 112 ? -20.924 -5.419 -5.843 1.00 72.56 112 GLN A CA 1
ATOM 857 C C . GLN A 1 112 ? -20.827 -5.554 -4.317 1.00 72.56 112 GLN A C 1
ATOM 859 O O . GLN A 1 112 ? -21.704 -6.151 -3.698 1.00 72.56 112 GLN A O 1
ATOM 864 N N . GLU A 1 113 ? -19.776 -5.010 -3.699 1.00 68.62 113 GLU A N 1
ATOM 865 C CA . GLU A 1 113 ? -19.575 -5.063 -2.244 1.00 68.62 113 GLU A CA 1
ATOM 866 C C . GLU A 1 113 ? -20.478 -4.065 -1.492 1.00 68.62 113 GLU A C 1
ATOM 868 O O . GLU A 1 113 ? -20.847 -4.280 -0.335 1.00 68.62 113 GLU A O 1
ATOM 873 N N . LEU A 1 114 ? -20.909 -2.999 -2.171 1.00 67.62 114 LEU A N 1
ATOM 874 C CA . LEU A 1 114 ? -21.881 -2.031 -1.670 1.00 67.62 114 LEU A CA 1
ATOM 875 C C . LEU A 1 114 ? -23.312 -2.474 -1.987 1.00 67.62 114 LEU A C 1
ATOM 877 O O . LEU A 1 114 ? -24.042 -1.802 -2.715 1.00 67.62 114 LEU A O 1
ATOM 881 N N . ASP A 1 115 ? -23.752 -3.574 -1.378 1.00 70.31 115 ASP A N 1
ATOM 882 C CA . ASP A 1 115 ? -25.183 -3.849 -1.276 1.00 70.31 115 ASP A CA 1
ATOM 883 C C . ASP A 1 115 ? -25.794 -2.757 -0.380 1.00 70.31 115 ASP A C 1
ATOM 885 O O . ASP A 1 115 ? -25.804 -2.837 0.852 1.00 70.31 115 ASP A O 1
ATOM 889 N N . GLU A 1 116 ? -26.263 -1.672 -1.000 1.00 70.00 116 GLU A N 1
ATOM 890 C CA . GLU A 1 116 ? -26.782 -0.474 -0.325 1.00 70.00 116 GLU A CA 1
ATOM 891 C C . GLU A 1 116 ? -27.901 -0.835 0.671 1.00 70.00 116 GLU A C 1
ATOM 893 O O . GLU A 1 116 ? -28.071 -0.188 1.705 1.00 70.00 116 GLU A O 1
ATOM 898 N N . SER A 1 117 ? -28.603 -1.946 0.417 1.00 76.56 117 SER A N 1
ATOM 899 C CA . SER A 1 117 ? -29.597 -2.541 1.312 1.00 76.56 117 SER A CA 1
ATOM 900 C C . SER A 1 117 ? -29.007 -3.101 2.618 1.00 76.56 117 SER A C 1
ATOM 902 O O . SER A 1 117 ? -29.588 -2.891 3.686 1.00 76.56 117 SER A O 1
ATOM 904 N N . ALA A 1 118 ? -27.843 -3.754 2.570 1.00 80.06 118 ALA A N 1
ATOM 905 C CA . ALA A 1 118 ? -27.144 -4.276 3.742 1.00 80.06 118 ALA A CA 1
ATOM 906 C C . ALA A 1 118 ? -26.541 -3.135 4.572 1.00 80.06 118 ALA A C 1
ATOM 908 O O . ALA A 1 118 ? -26.658 -3.122 5.800 1.00 80.06 118 ALA A O 1
ATOM 909 N N . VAL A 1 119 ? -25.981 -2.121 3.904 1.00 84.62 119 VAL A N 1
ATOM 910 C CA . VAL A 1 119 ? -25.487 -0.903 4.562 1.00 84.62 119 VAL A CA 1
ATOM 911 C C . VAL A 1 119 ? -26.641 -0.145 5.226 1.00 84.62 119 VAL A C 1
ATOM 913 O O . VAL A 1 119 ? -26.538 0.234 6.393 1.00 84.62 119 VAL A O 1
ATOM 916 N N . ALA A 1 120 ? -27.776 0.022 4.542 1.00 86.31 120 ALA A N 1
ATOM 917 C CA . ALA A 1 120 ? -28.961 0.665 5.107 1.00 86.31 120 ALA A CA 1
ATOM 918 C C . ALA A 1 120 ? -29.532 -0.104 6.313 1.00 86.31 120 ALA A C 1
ATOM 920 O O . ALA A 1 120 ? -29.925 0.520 7.303 1.00 86.31 120 ALA A O 1
ATOM 921 N N . ALA A 1 121 ? -29.537 -1.441 6.268 1.00 89.94 121 ALA A N 1
ATOM 922 C CA . ALA A 1 121 ? -29.956 -2.280 7.389 1.00 89.94 121 ALA A CA 1
ATOM 923 C C . ALA A 1 121 ? -29.038 -2.101 8.611 1.00 89.94 121 ALA A C 1
ATOM 925 O O . ALA A 1 121 ? -29.526 -1.849 9.714 1.00 89.94 121 ALA A O 1
ATOM 926 N N . LEU A 1 122 ? -27.716 -2.121 8.407 1.00 88.44 122 LEU A N 1
ATOM 927 C CA . LEU A 1 122 ? -26.726 -1.888 9.465 1.00 88.44 122 LEU A CA 1
ATOM 928 C C . LEU A 1 122 ? -26.822 -0.475 10.060 1.00 88.44 122 LEU A C 1
ATOM 930 O O . LEU A 1 122 ? -26.653 -0.282 11.267 1.00 88.44 122 LEU A O 1
ATOM 934 N N . VAL A 1 123 ? -27.115 0.536 9.239 1.00 93.38 123 VAL A N 1
ATOM 935 C CA . VAL A 1 123 ? -27.329 1.915 9.706 1.00 93.38 123 VAL A CA 1
ATOM 936 C C . VAL A 1 123 ? -28.610 2.023 10.540 1.00 93.38 123 VAL A C 1
ATOM 938 O O . VAL A 1 123 ? -28.615 2.693 11.579 1.00 93.38 123 VAL A O 1
ATOM 941 N N . ALA A 1 124 ? -29.689 1.355 10.128 1.00 94.31 124 ALA A N 1
ATOM 942 C CA . ALA A 1 124 ? -30.943 1.330 10.875 1.00 94.31 124 ALA A CA 1
ATOM 943 C C . ALA A 1 124 ? -30.780 0.646 12.244 1.00 94.31 124 ALA A C 1
ATOM 945 O O . ALA A 1 124 ? -31.229 1.191 13.257 1.00 94.31 124 ALA A O 1
ATOM 946 N N . GLU A 1 125 ? -30.079 -0.489 12.291 1.00 94.19 125 GLU A N 1
ATOM 947 C CA . GLU A 1 125 ? -29.784 -1.213 13.531 1.00 94.19 125 GLU A CA 1
ATOM 948 C C . GLU A 1 125 ? -28.926 -0.374 14.488 1.00 94.19 125 GLU A C 1
ATOM 950 O O . GLU A 1 125 ? -29.283 -0.197 15.655 1.00 94.19 125 GLU A O 1
ATOM 955 N N . ASN A 1 126 ? -27.851 0.247 13.990 1.00 93.50 126 ASN A N 1
ATOM 956 C CA . ASN A 1 126 ? -27.019 1.139 14.799 1.00 93.50 126 ASN A CA 1
ATOM 957 C C . ASN A 1 126 ? -27.830 2.289 15.407 1.00 93.50 126 ASN A C 1
ATOM 959 O O . ASN A 1 126 ? -27.659 2.628 16.579 1.00 93.50 126 ASN A O 1
ATOM 963 N N . LYS A 1 127 ? -28.756 2.877 14.644 1.00 96.50 127 LYS A N 1
ATOM 964 C CA . LYS A 1 127 ? -29.630 3.946 15.143 1.00 96.50 127 LYS A CA 1
ATOM 965 C C . LYS A 1 127 ? -30.552 3.461 16.263 1.00 96.50 127 LYS A C 1
ATOM 967 O O . LYS A 1 127 ? -30.791 4.198 17.222 1.00 96.50 127 LYS A O 1
ATOM 972 N N . GLN A 1 128 ? -31.055 2.233 16.163 1.00 96.06 128 GLN A N 1
ATOM 973 C CA . GLN A 1 128 ? -31.876 1.629 17.206 1.00 96.06 128 GLN A CA 1
ATOM 974 C C . GLN A 1 128 ? -31.065 1.372 18.483 1.00 96.06 128 GLN A C 1
ATOM 976 O O . GLN A 1 128 ? -31.499 1.772 19.565 1.00 96.06 128 GLN A O 1
ATOM 981 N N . LEU A 1 129 ? -29.860 0.814 18.358 1.00 95.62 129 LEU A N 1
ATOM 982 C CA . LEU A 1 129 ? -28.957 0.587 19.489 1.00 95.62 129 LEU A CA 1
ATOM 983 C C . LEU A 1 129 ? -28.565 1.893 20.191 1.00 95.62 129 LEU A C 1
ATOM 985 O O . LEU A 1 129 ? -28.543 1.956 21.418 1.00 95.62 129 LEU A O 1
ATOM 989 N N . GLN A 1 130 ? -28.321 2.970 19.440 1.00 93.19 130 GLN A N 1
ATOM 990 C CA . GLN A 1 130 ? -28.060 4.298 20.011 1.00 93.19 130 GLN A CA 1
ATOM 991 C C . GLN A 1 130 ? -29.246 4.810 20.841 1.00 93.19 130 GLN A C 1
ATOM 993 O O . GLN A 1 130 ? -29.072 5.339 21.944 1.00 93.19 130 GLN A O 1
ATOM 998 N N . LEU A 1 131 ? -30.471 4.609 20.349 1.00 95.00 131 LEU A N 1
ATOM 999 C CA . LEU A 1 131 ? -31.681 4.991 21.070 1.00 95.00 131 LEU A CA 1
ATOM 1000 C C . LEU A 1 131 ? -31.841 4.171 22.359 1.00 95.00 131 LEU A C 1
ATOM 1002 O O . LEU A 1 131 ? -32.153 4.728 23.413 1.00 95.00 131 LEU A O 1
ATOM 1006 N N . GLU A 1 132 ? -31.614 2.862 22.302 1.00 94.31 132 GLU A N 1
ATOM 1007 C CA . GLU A 1 132 ? -31.671 1.988 23.476 1.00 94.31 132 GLU A CA 1
ATOM 1008 C C . GLU A 1 132 ? -30.597 2.331 24.507 1.00 94.31 132 GLU A C 1
ATOM 1010 O O . GLU A 1 132 ? -30.925 2.497 25.684 1.00 94.31 132 GLU A O 1
ATOM 1015 N N . ASN A 1 133 ? -29.358 2.561 24.071 1.00 92.69 133 ASN A N 1
ATOM 1016 C CA . ASN A 1 133 ? -28.275 3.022 24.935 1.00 92.69 133 ASN A CA 1
ATOM 1017 C C . ASN A 1 133 ? -28.644 4.329 25.644 1.00 92.69 133 ASN A C 1
ATOM 1019 O O . ASN A 1 133 ? -28.482 4.431 26.859 1.00 92.69 133 ASN A O 1
ATOM 1023 N N . SER A 1 134 ? -29.232 5.300 24.936 1.00 95.25 134 SER A N 1
ATOM 1024 C CA . SER A 1 134 ? -29.668 6.560 25.556 1.00 95.25 134 SER A CA 1
ATOM 1025 C C . SER A 1 134 ? -30.739 6.350 26.640 1.00 95.25 134 SER A C 1
ATOM 1027 O O . SER A 1 134 ? -30.678 6.950 27.717 1.00 95.25 134 SER A O 1
ATOM 1029 N N . LYS A 1 135 ? -31.689 5.433 26.406 1.00 93.94 135 LYS A N 1
ATOM 1030 C CA . LYS A 1 135 ? -32.734 5.077 27.377 1.00 93.94 135 LYS A CA 1
ATOM 1031 C C . LYS A 1 135 ? -32.148 4.380 28.598 1.00 93.94 135 LYS A C 1
ATOM 1033 O O . LYS A 1 135 ? -32.607 4.625 29.711 1.00 93.94 135 LYS A O 1
ATOM 1038 N N . LEU A 1 136 ? -31.175 3.493 28.400 1.00 93.31 136 LEU A N 1
ATOM 1039 C CA . LEU A 1 136 ? -30.501 2.792 29.490 1.00 93.31 136 LEU A CA 1
ATOM 1040 C C . LEU A 1 136 ? -29.682 3.760 30.345 1.00 93.31 136 LEU A C 1
ATOM 1042 O O . LEU A 1 136 ? -29.812 3.722 31.565 1.00 93.31 136 LEU A O 1
ATOM 1046 N N . ILE A 1 137 ? -28.947 4.691 29.727 1.00 93.06 137 ILE A N 1
ATOM 1047 C CA . ILE A 1 137 ? -28.214 5.751 30.438 1.00 93.06 137 ILE A CA 1
ATOM 1048 C C . ILE A 1 137 ? -29.163 6.551 31.340 1.00 93.06 137 ILE A C 1
ATOM 1050 O O . ILE A 1 137 ? -28.880 6.741 32.524 1.00 93.06 137 ILE A O 1
ATOM 1054 N N . HIS A 1 138 ? -30.325 6.955 30.820 1.00 88.38 138 HIS A N 1
ATOM 1055 C CA . HIS A 1 138 ? -31.313 7.693 31.608 1.00 88.38 138 HIS A CA 1
ATOM 1056 C C . HIS A 1 138 ? -31.868 6.870 32.784 1.00 88.38 138 HIS A C 1
ATOM 1058 O O . HIS A 1 138 ? -32.014 7.385 33.893 1.00 88.38 138 HIS A O 1
ATOM 1064 N N . ARG A 1 139 ? -32.149 5.575 32.575 1.00 90.06 139 ARG A N 1
ATOM 1065 C CA . ARG A 1 139 ? -32.615 4.683 33.652 1.00 90.06 139 ARG A CA 1
ATOM 1066 C C . ARG A 1 139 ? -31.549 4.465 34.724 1.00 90.06 139 ARG A C 1
ATOM 1068 O O . ARG A 1 139 ? -31.874 4.527 35.905 1.00 90.06 139 ARG A O 1
ATOM 1075 N N . CYS A 1 140 ? -30.290 4.266 34.339 1.00 86.25 140 CYS A N 1
ATOM 1076 C CA . CYS A 1 140 ? -29.173 4.143 35.278 1.00 86.25 140 CYS A CA 1
ATOM 1077 C C . CYS A 1 140 ? -29.004 5.405 36.136 1.00 86.25 140 CYS A C 1
ATOM 1079 O O . CYS A 1 140 ? -28.731 5.307 37.335 1.00 86.25 140 CYS A O 1
ATOM 1081 N N . PHE A 1 141 ? -29.226 6.583 35.547 1.00 87.00 141 PHE A N 1
ATOM 1082 C CA . PHE A 1 141 ? -29.195 7.848 36.276 1.00 87.00 141 PHE A CA 1
ATOM 1083 C C . PHE A 1 141 ? -30.356 7.969 37.279 1.00 87.00 141 PHE A C 1
ATOM 1085 O O . PHE A 1 141 ? -30.136 8.321 38.436 1.00 87.00 141 PHE A O 1
ATOM 1092 N N . GLN A 1 142 ? -31.581 7.609 36.878 1.00 83.69 142 GLN A N 1
ATOM 1093 C CA . GLN A 1 142 ? -32.749 7.628 37.770 1.00 83.69 142 GLN A CA 1
ATOM 1094 C C . GLN A 1 142 ? -32.631 6.638 38.933 1.00 83.69 142 GLN A C 1
ATOM 1096 O O . GLN A 1 142 ? -32.981 6.981 40.058 1.00 83.69 142 GLN A O 1
ATOM 1101 N N . ILE A 1 143 ? -32.127 5.428 38.680 1.00 84.00 143 ILE A N 1
ATOM 1102 C CA . ILE A 1 143 ? -31.918 4.423 39.731 1.00 84.00 143 ILE A CA 1
ATOM 1103 C C . ILE A 1 143 ? -30.870 4.919 40.727 1.00 84.00 143 ILE A C 1
ATOM 1105 O O . ILE A 1 143 ? -31.131 4.883 41.925 1.00 84.00 143 ILE A O 1
ATOM 1109 N N . SER A 1 144 ? -29.747 5.464 40.241 1.00 80.00 144 SER A N 1
ATOM 1110 C CA . SER A 1 144 ? -28.726 6.075 41.100 1.00 80.00 144 SER A CA 1
ATOM 1111 C C . SER A 1 144 ? -29.329 7.157 42.004 1.00 80.00 144 SER A C 1
ATOM 1113 O O . SER A 1 144 ? -29.120 7.129 43.213 1.00 80.00 144 SER A O 1
ATOM 1115 N N . ALA A 1 145 ? -30.147 8.060 41.456 1.00 74.81 145 ALA A N 1
ATOM 1116 C CA . ALA A 1 145 ? -30.797 9.120 42.229 1.00 74.81 145 ALA A CA 1
ATOM 1117 C C . ALA A 1 145 ? -31.761 8.597 43.314 1.00 74.81 145 ALA A C 1
ATOM 1119 O O . ALA A 1 145 ? -31.892 9.225 44.360 1.00 74.81 145 ALA A O 1
ATOM 1120 N N . LEU A 1 146 ? -32.411 7.451 43.087 1.00 73.88 146 LEU A N 1
ATOM 1121 C CA . LEU A 1 146 ? -33.314 6.819 44.055 1.00 73.88 146 LEU A CA 1
ATOM 1122 C C . LEU A 1 146 ? -32.577 6.017 45.136 1.00 73.88 146 LEU A C 1
ATOM 1124 O O . LEU A 1 146 ? -33.106 5.861 46.227 1.00 73.88 146 LEU A O 1
ATOM 1128 N N . THR A 1 147 ? -31.372 5.517 44.858 1.00 72.06 147 THR A N 1
ATOM 1129 C CA . THR A 1 147 ? -30.545 4.792 45.844 1.00 72.06 147 THR A CA 1
ATOM 1130 C C . THR A 1 147 ? -29.767 5.694 46.808 1.00 72.06 147 THR A C 1
ATOM 1132 O O . THR A 1 147 ? -29.214 5.187 47.779 1.00 72.06 147 THR A O 1
ATOM 1135 N N . PHE A 1 148 ? -29.697 7.005 46.550 1.00 62.81 148 PHE A N 1
ATOM 1136 C CA . PHE A 1 148 ? -28.998 7.991 47.393 1.00 62.81 148 PHE A CA 1
ATOM 1137 C C . PHE A 1 148 ? -29.940 8.850 48.272 1.00 62.81 148 PHE A C 1
ATOM 1139 O O . PHE A 1 148 ? -29.473 9.798 48.904 1.00 62.81 148 PHE A O 1
ATOM 1146 N N . LEU A 1 149 ? -31.237 8.520 48.325 1.00 52.34 149 LEU A N 1
ATOM 1147 C CA . LEU A 1 149 ? -32.257 9.085 49.227 1.00 52.34 149 LEU A CA 1
ATOM 1148 C C . LEU A 1 149 ? -32.652 8.052 50.287 1.00 52.34 149 LEU A C 1
ATOM 1150 O O . LEU A 1 149 ? -32.867 8.472 51.446 1.00 52.34 149 LEU A O 1
#

Secondary structure (DSSP, 8-state):
---S-TTSSSS-S---------------S---HHHHHHHHHHHHHHHHHHHHHHHH-TTSHHHHHHHHHHHHHHHHT-GGGGSPPHHHHTTSHHHHHHHHHHHHHHHHHHHHH--HHHHHHHHHHHHHHHHHHHHHHHHHHHHHHHHT-

pLDDT: mean 75.14, std 16.99, range [43.81, 97.31]

Sequence (149 aa):
MVSRVIILFSLLSTCKAFLAPHIDWKIPRGCSFLKAHNNDALEAAREAALRATATFGVHSVQAKLEWETFEDIASAGTFAATLPALDEQCFSHLQCQEYEAASLELSELIGQELDESAVAALVAENKQLQLENSKLIHRCFQISALTFL

Mean predicted aligned error: 21.01 Å

Organism: NCBI:txid94617

Foldseek 3Di:
DDDDDPPPDPPPPDPPDPPDDPPPPPDPPDPPPVLVVLVVVLVVLVVLLVVCCVPVNCPDPSSVVSVVVSVVSVVVNDPVVPDDDPVVVCPDVPVVVVVVVVVVVVVVVVVVVPPVVVVVVVVVVVVVVVVVVVVVVVVVVVVVVVVVD